Protein AF-A0A507D5L9-F1 (afdb_monomer)

Radius of gyration: 18.59 Å; Cα contacts (8 Å, |Δi|>4): 283; chains: 1; bounding box: 41×53×61 Å

InterPro domains:
  IPR028978 Chorismate pyruvate-lyase/UbiC transcription regulator-associated domain superfamily [G3DSA:3.40.1410.10] (32-172)
  IPR028978 Chorismate pyruvate-lyase/UbiC transcription regulator-associated domain superfamily [SSF64288] (33-169)

Foldseek 3Di:
DDDDDPPPDDDPDDPLQFAPDDDDDDDDPPPADPVRVCCQPPLDDPQVVLCVLVVFHKDKAWPDWAFPDDDQQKTKIWTWIFIDTPNDGFKIKIKIKIFRDPVLVCCVPPVVQDPVCSCVVVVWRWHKDWDDKDKADPPDPNWIKIKTWMWTDTVRMIMTMIMIGTPCSSPD

Secondary structure (DSSP, 8-state):
-----------------------------TTS-HHHHHHHH-SS-HHHHHHHHHTS-EEEEEEEEEEEEE-SS-EEEEEEEEEEETTEEEEEEEEEEEE--HHHHHHHHTS---GGGHHHHTT--PEEEEEEEEEE-S-SSS--EEEEEEEEEETTEEEEEEEEEETTTT--

Organism: NCBI:txid286115

Nearest PDB structures (foldseek):
  8th1-assembly1_A  TM=6.654E-01  e=5.475E+00  Homo sapiens
  8v1l-assembly2_D  TM=5.716E-01  e=3.919E+00  Homo sapiens
  8th1-assembly1_C  TM=5.782E-01  e=4.144E+00  Homo sapiens
  8th6-assembly1_D  TM=6.716E-01  e=6.471E+00  Homo sapiens
  8th6-assembly2_C  TM=5.905E-01  e=7.234E+00  Homo sapiens

Mean predicted aligned error: 8.23 Å

pLDDT: mean 82.91, std 15.92, range [37.03, 96.38]

Solvent-accessible surface area (backbone atoms only — not comparable to full-atom values): 10228 Å² total; per-residue (Å²): 133,88,78,80,80,79,76,75,76,82,78,88,79,79,81,86,76,61,59,70,71,88,75,93,77,77,93,71,71,90,88,53,53,74,70,52,47,51,65,64,69,47,78,58,64,63,61,57,55,54,18,61,74,68,73,42,76,60,48,76,50,76,76,43,80,44,80,75,47,77,51,101,71,40,34,33,33,39,36,28,34,36,35,29,42,92,92,39,78,42,32,44,38,40,34,43,37,40,33,59,30,71,68,64,44,41,36,44,73,72,68,64,45,52,79,94,41,46,49,68,75,69,70,45,62,37,42,64,44,84,74,49,73,52,72,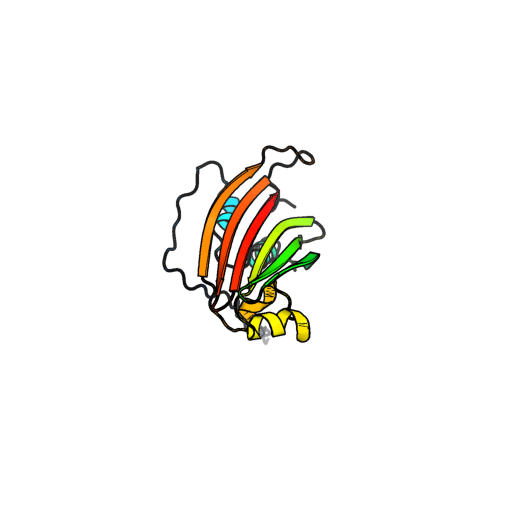40,78,51,82,68,86,79,51,31,32,37,35,32,32,32,37,44,34,46,94,47,35,41,31,45,36,41,39,38,29,47,70,52,57,90,69,120

Sequence (172 aa):
MASSTQKSATIPGHLGDLMSATETFLSLPDLFTPLQRVLLTANGNVQRIISSYYNAPVTVDILLNHKESSTPACTTFKRSVNIIVKNHVCCRAVSTVHIYNVEVLRLVEQDCVGIGQLFRYLNILPEFTLVDVGRDDGVAGDVGGFWRHYILSGNGFKCHIHERFPDNVFNL

Structure (mmCIF, N/CA/C/O backbone):
data_AF-A0A507D5L9-F1
#
_entry.id   AF-A0A507D5L9-F1
#
loop_
_atom_site.group_PDB
_atom_site.id
_atom_site.type_symbol
_atom_site.label_atom_id
_atom_site.label_alt_id
_atom_site.label_comp_id
_atom_site.label_asym_id
_atom_site.label_entity_id
_atom_site.label_seq_id
_atom_site.pdbx_PDB_ins_code
_atom_site.Cartn_x
_atom_site.Cartn_y
_atom_site.Cartn_z
_atom_site.occupancy
_atom_site.B_iso_or_equiv
_atom_site.auth_seq_id
_atom_site.auth_comp_id
_atom_site.auth_asym_id
_atom_site.auth_atom_id
_atom_site.pdbx_PDB_model_num
ATOM 1 N N . MET A 1 1 ? -5.505 -37.664 -38.229 1.00 42.94 1 MET A N 1
ATOM 2 C CA . MET A 1 1 ? -4.803 -37.694 -36.930 1.00 42.94 1 MET A CA 1
ATOM 3 C C . MET A 1 1 ? -5.331 -36.548 -36.091 1.00 42.94 1 MET A C 1
ATOM 5 O O . MET A 1 1 ? -5.292 -35.415 -36.553 1.00 42.94 1 MET A O 1
ATOM 9 N N . ALA A 1 2 ? -5.927 -36.854 -34.941 1.00 41.19 2 ALA A N 1
ATOM 10 C CA . ALA A 1 2 ? -6.527 -35.868 -34.053 1.00 41.19 2 ALA A CA 1
ATOM 11 C C . ALA A 1 2 ? -5.421 -35.043 -33.378 1.00 41.19 2 ALA A C 1
ATOM 13 O O . ALA A 1 2 ? -4.631 -35.585 -32.610 1.00 41.19 2 ALA A O 1
ATOM 14 N N . SER A 1 3 ? -5.351 -33.749 -33.696 1.00 45.72 3 SER A N 1
ATOM 15 C CA . SER A 1 3 ? -4.512 -32.804 -32.961 1.00 45.72 3 SER A CA 1
ATOM 16 C C . SER A 1 3 ? -5.227 -32.445 -31.664 1.00 45.72 3 SER A C 1
ATOM 18 O O . SER A 1 3 ? -6.355 -31.949 -31.670 1.00 45.72 3 SER A O 1
ATOM 20 N N . SER A 1 4 ? -4.580 -32.788 -30.558 1.00 47.06 4 SER A N 1
ATOM 21 C CA . SER A 1 4 ? -5.037 -32.621 -29.187 1.00 47.06 4 SER A CA 1
ATOM 22 C C . SER A 1 4 ? -5.431 -31.175 -28.894 1.00 47.06 4 SER A C 1
ATOM 24 O O . SER A 1 4 ? -4.588 -30.280 -28.839 1.00 47.06 4 SER A O 1
ATOM 26 N N . THR A 1 5 ? -6.715 -30.962 -28.636 1.00 47.41 5 THR A N 1
ATOM 27 C CA . THR A 1 5 ? -7.237 -29.742 -28.030 1.00 47.41 5 THR A CA 1
ATOM 28 C C . THR A 1 5 ? -6.667 -29.637 -26.612 1.00 47.41 5 THR A C 1
ATOM 30 O O . THR A 1 5 ? -7.145 -30.310 -25.699 1.00 47.41 5 THR A O 1
ATOM 33 N N . GLN A 1 6 ? -5.633 -28.817 -26.403 1.00 49.28 6 GLN A N 1
ATOM 34 C CA . GLN A 1 6 ? -5.276 -28.384 -25.052 1.00 49.28 6 GLN A CA 1
ATOM 35 C C . GLN A 1 6 ? -6.419 -27.503 -24.541 1.00 49.28 6 GLN A C 1
ATOM 37 O O . GLN A 1 6 ? -6.508 -26.318 -24.853 1.00 49.28 6 GLN A O 1
ATOM 42 N N . LYS A 1 7 ? -7.339 -28.099 -23.777 1.00 41.84 7 LYS A N 1
ATOM 43 C CA . LYS A 1 7 ? -8.289 -27.346 -22.960 1.00 41.84 7 LYS A CA 1
ATOM 44 C C . LYS A 1 7 ? -7.484 -26.606 -21.892 1.00 41.84 7 LYS A C 1
ATOM 46 O O . LYS A 1 7 ? -7.131 -27.190 -20.872 1.00 41.84 7 LYS A O 1
ATOM 51 N N . SER A 1 8 ? -7.174 -25.337 -22.152 1.00 46.44 8 SER A N 1
ATOM 52 C CA . SER A 1 8 ? -6.738 -24.397 -21.121 1.00 46.44 8 SER A CA 1
ATOM 53 C C . SER A 1 8 ? -7.804 -24.393 -20.024 1.00 46.44 8 SER A C 1
ATOM 55 O O . SER A 1 8 ? -8.965 -24.063 -20.281 1.00 46.44 8 SER A O 1
ATOM 57 N N . ALA A 1 9 ? -7.440 -24.866 -18.833 1.00 50.88 9 ALA A N 1
ATOM 58 C CA . ALA A 1 9 ? -8.306 -24.791 -17.669 1.00 50.88 9 ALA A CA 1
ATOM 59 C C . ALA A 1 9 ? -8.643 -23.313 -17.410 1.00 50.88 9 ALA A C 1
ATOM 61 O O . ALA A 1 9 ? -7.762 -22.457 -17.369 1.00 50.88 9 ALA A O 1
ATOM 62 N N . THR A 1 10 ? -9.936 -23.022 -17.317 1.00 54.22 10 THR A N 1
ATOM 63 C CA . THR A 1 10 ? -10.525 -21.681 -17.301 1.00 54.22 10 THR A CA 1
ATOM 64 C C . THR A 1 10 ? -10.012 -20.889 -16.100 1.00 54.22 10 THR A C 1
ATOM 66 O O . THR A 1 10 ? -10.352 -21.243 -14.981 1.00 54.22 10 THR A O 1
ATOM 69 N N . ILE A 1 11 ? -9.199 -19.848 -16.323 1.00 44.25 11 ILE A N 1
ATOM 70 C CA . ILE A 1 11 ? -8.635 -18.978 -15.276 1.00 44.25 11 ILE A CA 1
ATOM 71 C C . ILE A 1 11 ? -9.781 -18.216 -14.579 1.00 44.25 11 ILE A C 1
ATOM 73 O O . ILE A 1 11 ? -10.327 -17.292 -15.185 1.00 44.25 11 ILE A O 1
ATOM 77 N N . PRO A 1 12 ? -10.140 -18.488 -13.308 1.00 47.91 12 PRO A N 1
ATOM 78 C CA . PRO A 1 12 ? -10.937 -17.567 -12.513 1.00 47.91 12 PRO A CA 1
ATOM 79 C C . PRO A 1 12 ? -9.945 -16.558 -11.930 1.00 47.91 12 PRO A C 1
ATOM 81 O O . PRO A 1 12 ? -9.393 -16.718 -10.845 1.00 47.91 12 PRO A O 1
ATOM 84 N N . GLY A 1 13 ? -9.640 -15.564 -12.760 1.00 37.03 13 GLY A N 1
ATOM 85 C CA . GLY A 1 13 ? -8.580 -14.582 -12.565 1.00 37.03 13 GLY A CA 1
ATOM 86 C C . GLY A 1 13 ? -9.098 -13.289 -11.965 1.00 37.03 13 GLY A C 1
ATOM 87 O O . GLY A 1 13 ? -8.986 -12.240 -12.592 1.00 37.03 13 GLY A O 1
ATOM 88 N N . HIS A 1 14 ? -9.710 -13.334 -10.785 1.00 40.41 14 HIS A N 1
ATOM 89 C CA . HIS A 1 14 ? -10.158 -12.092 -10.163 1.00 40.41 14 HIS A CA 1
ATOM 90 C C . HIS A 1 14 ? -9.049 -11.490 -9.282 1.00 40.41 14 HIS A C 1
ATOM 92 O O . HIS A 1 14 ? -8.534 -12.126 -8.366 1.00 40.41 14 HIS A O 1
ATOM 98 N N . LEU A 1 15 ? -8.680 -10.236 -9.563 1.00 52.72 15 LEU A N 1
ATOM 99 C CA . LEU A 1 15 ? -7.608 -9.505 -8.869 1.00 52.72 15 LEU A CA 1
ATOM 100 C C . LEU A 1 15 ? -8.127 -8.605 -7.731 1.00 52.72 15 LEU A C 1
ATOM 102 O O . LEU A 1 15 ? -7.322 -8.117 -6.951 1.00 52.72 15 LEU A O 1
ATOM 106 N N . GLY A 1 16 ? -9.452 -8.414 -7.624 1.00 47.12 16 GLY A N 1
ATOM 107 C CA . GLY A 1 16 ? -10.166 -7.891 -6.444 1.00 47.12 16 GLY A CA 1
ATOM 108 C C . GLY A 1 16 ? -9.856 -6.463 -5.970 1.00 47.12 16 GLY A C 1
ATOM 109 O O . GLY A 1 16 ? -10.478 -6.020 -5.012 1.00 47.12 16 GLY A O 1
ATOM 110 N N . ASP A 1 17 ? -8.934 -5.742 -6.608 1.00 56.34 17 ASP A N 1
ATOM 111 C CA . ASP A 1 17 ? -8.537 -4.390 -6.204 1.00 56.34 17 ASP A CA 1
ATOM 112 C C . ASP A 1 17 ? -9.499 -3.342 -6.806 1.00 56.34 17 ASP A C 1
ATOM 114 O O . ASP A 1 17 ? -9.159 -2.670 -7.780 1.00 56.34 17 ASP A O 1
ATOM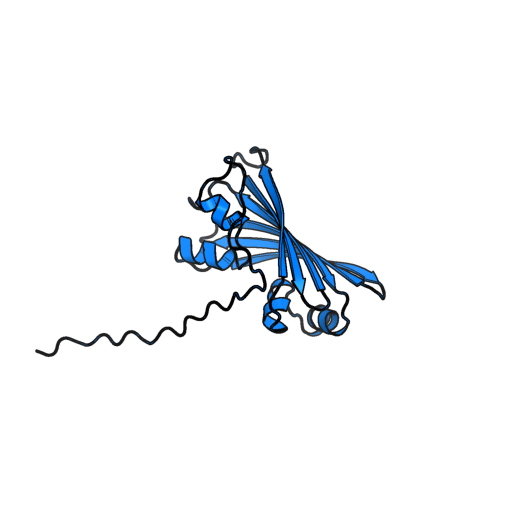 118 N N . LEU A 1 18 ? -10.720 -3.214 -6.276 1.00 55.59 18 LEU A N 1
ATOM 119 C CA . LEU A 1 18 ? -11.530 -2.018 -6.534 1.00 55.59 18 LEU A CA 1
ATOM 120 C C . LEU A 1 18 ? -11.203 -0.954 -5.479 1.00 55.59 18 LEU A C 1
ATOM 122 O O . LEU A 1 18 ? -11.264 -1.211 -4.278 1.00 55.59 18 LEU A O 1
ATOM 126 N N . MET A 1 19 ? -10.870 0.242 -5.955 1.00 64.50 19 MET A N 1
ATOM 127 C CA . MET A 1 19 ? -10.705 1.456 -5.155 1.00 64.50 19 MET A CA 1
ATOM 128 C C . MET A 1 19 ? -11.793 2.452 -5.561 1.00 64.50 19 MET A C 1
ATOM 130 O O . MET A 1 19 ? -12.296 2.390 -6.683 1.00 64.50 19 MET A O 1
ATOM 134 N N . SER A 1 20 ? -12.163 3.369 -4.669 1.00 62.38 20 SER A N 1
ATOM 135 C CA . SER A 1 20 ? -13.257 4.324 -4.917 1.00 62.38 20 SER A CA 1
ATOM 136 C C . SER A 1 20 ? -12.869 5.545 -5.770 1.00 62.38 20 SER A C 1
ATOM 138 O O . SER A 1 20 ? -13.749 6.301 -6.178 1.00 62.38 20 SER A O 1
ATOM 140 N N . ALA A 1 21 ? -11.575 5.764 -6.036 1.00 62.50 21 ALA A N 1
ATOM 141 C CA . ALA A 1 21 ? -11.078 7.003 -6.638 1.00 62.50 21 ALA A CA 1
ATOM 142 C C . ALA A 1 21 ? -11.402 7.142 -8.141 1.00 62.50 21 ALA A C 1
ATOM 144 O O . ALA A 1 21 ? -11.288 6.192 -8.913 1.00 62.50 21 ALA A O 1
ATOM 145 N N . THR A 1 22 ? -11.750 8.367 -8.550 1.00 58.56 22 THR A N 1
ATOM 146 C CA . THR A 1 22 ? -12.219 8.734 -9.900 1.00 58.56 22 THR A CA 1
ATOM 147 C C . THR A 1 22 ? -11.148 9.343 -10.810 1.00 58.56 22 THR A C 1
ATOM 149 O O . THR A 1 22 ? -11.407 9.545 -11.995 1.00 58.56 22 THR A O 1
ATOM 152 N N . GLU A 1 23 ? -9.957 9.650 -10.290 1.00 68.56 23 GLU A N 1
ATOM 153 C CA . GLU A 1 23 ? -8.871 10.265 -11.062 1.00 68.56 23 GLU A CA 1
ATOM 154 C C . GLU A 1 23 ? -7.831 9.228 -11.500 1.00 68.56 23 GLU A C 1
ATOM 156 O O . GLU A 1 23 ? -7.331 8.436 -10.702 1.00 68.56 23 GLU A O 1
ATOM 161 N N . THR A 1 24 ? -7.491 9.240 -12.790 1.00 72.94 24 THR A N 1
ATOM 162 C CA . THR A 1 24 ? -6.557 8.281 -13.404 1.00 72.94 24 THR A CA 1
ATOM 163 C C . THR A 1 24 ? -5.157 8.850 -13.620 1.00 72.94 24 THR A C 1
ATOM 165 O O . THR A 1 24 ? -4.273 8.131 -14.085 1.00 72.94 24 THR A O 1
ATOM 168 N N . PHE A 1 25 ? -4.950 10.140 -13.350 1.00 79.25 25 PHE A N 1
ATOM 169 C CA . PHE A 1 25 ? -3.708 10.842 -13.651 1.00 79.25 25 PHE A CA 1
ATOM 170 C C . PHE A 1 25 ? -3.275 11.734 -12.493 1.00 79.25 25 PHE A C 1
ATOM 172 O O . PHE A 1 25 ? -4.065 12.495 -11.949 1.00 79.25 25 PHE A O 1
ATOM 179 N N . LEU A 1 26 ? -1.982 11.673 -12.192 1.00 83.81 26 LEU A N 1
ATOM 180 C CA . LEU A 1 26 ? -1.282 12.581 -11.301 1.00 83.81 26 LEU A CA 1
ATOM 181 C C . LEU A 1 26 ? 0.068 12.901 -11.941 1.00 83.81 26 LEU A C 1
ATOM 183 O O . LEU A 1 26 ? 0.791 11.988 -12.349 1.00 83.81 26 LEU A O 1
ATOM 187 N N . SER A 1 27 ? 0.417 14.184 -12.008 1.00 87.75 27 SER A N 1
ATOM 188 C CA . SER A 1 27 ? 1.751 14.591 -12.444 1.00 87.75 27 SER A CA 1
ATOM 189 C C . SER A 1 27 ? 2.745 14.387 -11.303 1.00 87.75 27 SER A C 1
ATOM 191 O O . SER A 1 27 ? 2.561 14.931 -10.215 1.00 87.75 27 SER A O 1
ATOM 193 N N . LEU A 1 28 ? 3.790 13.601 -11.551 1.00 91.00 28 LEU A N 1
ATOM 194 C CA . LEU A 1 28 ? 4.918 13.444 -10.637 1.00 91.00 28 LEU A CA 1
ATOM 195 C C . LEU A 1 28 ? 6.135 14.190 -11.197 1.00 91.00 28 LEU A C 1
ATOM 197 O O . LEU A 1 28 ? 6.248 14.304 -12.418 1.00 91.00 28 LEU A O 1
ATOM 201 N N . PRO A 1 29 ? 7.067 14.651 -10.344 1.00 89.50 29 PRO A N 1
ATOM 202 C CA . PRO A 1 29 ? 8.328 15.229 -10.799 1.00 89.50 29 PRO A CA 1
ATOM 203 C C . PRO A 1 29 ? 9.080 14.314 -11.779 1.00 89.50 29 PRO A C 1
ATOM 205 O O . PRO A 1 29 ? 9.068 13.088 -11.628 1.00 89.50 29 PRO A O 1
ATOM 208 N N . ASP A 1 30 ? 9.836 14.902 -12.712 1.00 90.75 30 ASP A N 1
ATOM 209 C CA . ASP A 1 30 ? 10.631 14.180 -13.729 1.00 90.75 30 ASP A CA 1
ATOM 210 C C . ASP A 1 30 ? 11.811 13.364 -13.155 1.00 90.75 30 ASP A C 1
ATOM 212 O O . ASP A 1 30 ? 12.590 12.754 -13.883 1.00 90.75 30 ASP A O 1
ATOM 216 N N . LEU A 1 31 ? 11.918 13.303 -11.828 1.00 90.69 31 LEU A N 1
ATOM 217 C CA . LEU A 1 31 ? 12.930 12.580 -11.059 1.00 90.69 31 LEU A CA 1
ATOM 218 C C . LEU A 1 31 ? 12.684 11.062 -10.989 1.00 90.69 31 LEU A C 1
ATOM 220 O O . LEU A 1 31 ? 13.519 10.327 -10.459 1.00 90.69 31 LEU A O 1
ATOM 224 N N . PHE A 1 32 ? 11.530 10.579 -11.455 1.00 93.31 32 PHE A N 1
ATOM 225 C CA . PHE A 1 32 ? 11.132 9.173 -11.347 1.00 93.31 32 PHE A CA 1
ATOM 226 C C . PHE A 1 32 ? 11.075 8.500 -12.713 1.00 93.31 32 PHE A C 1
ATOM 228 O O . PHE A 1 32 ? 10.509 9.047 -13.658 1.00 93.31 32 PHE A O 1
ATOM 235 N N . THR A 1 33 ? 11.588 7.273 -12.820 1.00 94.38 33 THR A N 1
ATOM 236 C CA . THR A 1 33 ? 11.442 6.474 -14.047 1.00 94.38 33 THR A CA 1
ATOM 237 C C . THR A 1 33 ? 9.982 6.042 -14.257 1.00 94.38 33 THR A C 1
ATOM 239 O O . THR A 1 33 ? 9.194 6.038 -13.308 1.00 94.38 33 THR A O 1
ATOM 242 N N . PRO A 1 34 ? 9.580 5.623 -15.472 1.00 95.38 34 PRO A N 1
ATOM 243 C CA . PRO A 1 34 ? 8.213 5.162 -15.719 1.00 95.38 34 PRO A CA 1
ATOM 244 C C . PRO A 1 34 ? 7.744 4.052 -14.766 1.00 95.38 34 PRO A C 1
ATOM 246 O O . PRO A 1 34 ? 6.635 4.128 -14.246 1.00 95.38 34 PRO A O 1
ATOM 249 N N . LEU A 1 35 ? 8.590 3.056 -14.479 1.00 94.62 35 LEU A N 1
ATOM 250 C CA . LEU A 1 35 ? 8.240 1.969 -13.557 1.00 94.62 35 LEU A CA 1
ATOM 251 C C . LEU A 1 35 ? 8.191 2.431 -12.093 1.00 94.62 35 LEU A C 1
ATOM 253 O O . LEU A 1 35 ? 7.347 1.963 -11.331 1.00 94.62 35 LEU A O 1
ATOM 257 N N . GLN A 1 36 ? 9.038 3.389 -11.701 1.00 95.06 36 GLN A N 1
ATOM 258 C CA . GLN A 1 36 ? 8.947 4.016 -10.379 1.00 95.06 36 GLN A CA 1
ATOM 259 C C . GLN A 1 36 ? 7.619 4.760 -10.223 1.00 95.06 36 GLN A C 1
ATOM 261 O O . GLN A 1 36 ? 6.944 4.586 -9.213 1.00 95.06 36 GLN A O 1
ATOM 266 N N . ARG A 1 37 ? 7.186 5.507 -11.250 1.00 95.00 37 ARG A N 1
ATOM 267 C CA . ARG A 1 37 ? 5.875 6.174 -11.250 1.00 95.00 37 ARG A CA 1
ATOM 268 C C . ARG A 1 37 ? 4.727 5.184 -11.078 1.00 95.00 37 ARG A C 1
ATOM 270 O O . ARG A 1 37 ? 3.825 5.477 -10.307 1.00 95.00 37 ARG A O 1
ATOM 277 N N . VAL A 1 38 ? 4.794 4.006 -11.709 1.00 93.75 38 VAL A N 1
ATOM 278 C CA . VAL A 1 38 ? 3.791 2.939 -11.524 1.00 93.75 38 VAL A CA 1
ATOM 279 C C . VAL A 1 38 ? 3.687 2.510 -10.058 1.00 93.75 38 VAL A C 1
ATOM 281 O O . VAL A 1 38 ? 2.577 2.391 -9.551 1.00 93.75 38 VAL A O 1
ATOM 284 N N . LEU A 1 39 ? 4.808 2.304 -9.356 1.00 94.88 39 LEU A N 1
ATOM 285 C CA . LEU A 1 39 ? 4.771 1.962 -7.926 1.00 94.88 39 LEU A CA 1
ATOM 286 C C . LEU A 1 39 ? 4.319 3.134 -7.053 1.00 94.88 39 LEU A C 1
ATOM 288 O O . LEU A 1 39 ? 3.565 2.924 -6.109 1.00 94.88 39 LEU A O 1
ATOM 292 N N . LEU A 1 40 ? 4.737 4.361 -7.367 1.00 94.25 40 LEU A N 1
ATOM 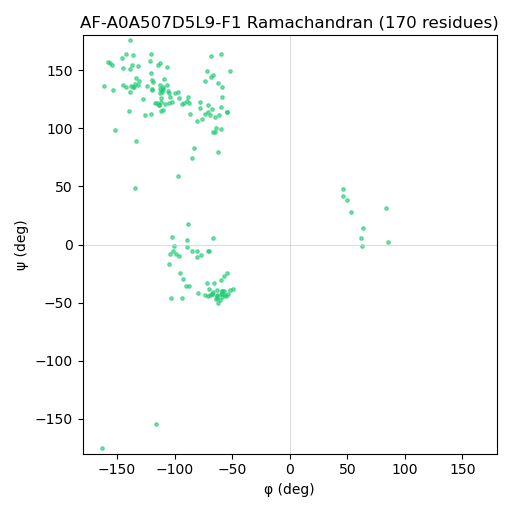293 C CA . LEU A 1 40 ? 4.361 5.552 -6.605 1.00 94.25 40 LEU A CA 1
ATOM 294 C C . LEU A 1 40 ? 2.851 5.813 -6.667 1.00 94.25 40 LEU A C 1
ATOM 296 O O . LEU A 1 40 ? 2.222 6.001 -5.626 1.00 94.25 40 LEU A O 1
ATOM 300 N N . THR A 1 41 ? 2.255 5.749 -7.859 1.00 91.88 41 THR A N 1
ATOM 301 C CA . THR A 1 41 ? 0.833 6.061 -8.078 1.00 91.88 41 THR A CA 1
ATOM 302 C C . THR A 1 41 ? -0.102 4.866 -7.924 1.00 91.88 41 THR A C 1
ATOM 304 O O . THR A 1 41 ? -1.315 5.034 -8.039 1.00 91.88 41 THR A O 1
ATOM 307 N N . ALA A 1 42 ? 0.419 3.665 -7.649 1.00 89.31 42 ALA A N 1
ATOM 308 C CA . ALA A 1 42 ? -0.399 2.473 -7.463 1.00 89.31 42 ALA A CA 1
ATOM 309 C C . ALA A 1 42 ? -1.383 2.646 -6.295 1.00 89.31 42 ALA A C 1
ATOM 311 O O . ALA A 1 42 ? -1.039 2.424 -5.138 1.00 89.31 42 ALA A O 1
ATOM 312 N N . ASN A 1 43 ? -2.635 2.967 -6.594 1.00 80.12 43 ASN A N 1
ATOM 313 C CA . ASN A 1 43 ? -3.711 3.003 -5.606 1.00 80.12 43 ASN A CA 1
ATOM 314 C C . ASN A 1 43 ? -4.115 1.600 -5.107 1.00 80.12 43 ASN A C 1
ATOM 316 O O . ASN A 1 43 ? -4.931 1.495 -4.201 1.00 80.12 43 ASN A O 1
ATOM 320 N N . GLY A 1 44 ? -3.544 0.536 -5.684 1.00 73.06 44 GLY A N 1
ATOM 321 C CA . GLY A 1 44 ? -3.772 -0.863 -5.330 1.00 73.06 44 GLY A CA 1
ATOM 322 C C . GLY A 1 44 ? -2.533 -1.586 -4.791 1.00 73.06 44 GLY A C 1
ATOM 323 O O . GLY A 1 44 ? -1.606 -0.995 -4.236 1.00 73.06 44 GLY A O 1
ATOM 324 N N . ASN A 1 45 ? -2.525 -2.910 -4.947 1.00 77.88 45 ASN A N 1
ATOM 325 C CA . ASN A 1 45 ? -1.577 -3.779 -4.267 1.00 77.88 45 ASN A CA 1
ATOM 326 C C . ASN A 1 45 ? -0.192 -3.838 -4.950 1.00 77.88 45 ASN A C 1
ATOM 328 O O . ASN A 1 45 ? -0.010 -4.531 -5.953 1.00 77.88 45 ASN A O 1
ATOM 332 N N . VAL A 1 46 ? 0.815 -3.195 -4.351 1.00 89.25 46 VAL A N 1
ATOM 333 C CA . VAL A 1 46 ? 2.241 -3.295 -4.740 1.00 89.25 46 VAL A CA 1
ATOM 334 C C . VAL A 1 46 ? 2.707 -4.744 -4.892 1.00 89.25 46 VAL A C 1
ATOM 336 O O . VAL A 1 46 ? 3.435 -5.057 -5.832 1.00 89.25 46 VAL A O 1
ATOM 339 N N . GLN A 1 47 ? 2.249 -5.653 -4.024 1.00 89.75 47 GLN A N 1
ATOM 340 C CA . GLN A 1 47 ? 2.586 -7.078 -4.092 1.00 89.75 47 GLN A CA 1
ATOM 341 C C . GLN A 1 47 ? 2.201 -7.668 -5.455 1.00 89.75 47 GLN A C 1
ATOM 343 O O . GLN A 1 47 ? 2.973 -8.421 -6.043 1.00 89.75 47 GLN A O 1
ATOM 348 N N . ARG A 1 48 ? 1.045 -7.271 -6.005 1.00 88.12 48 ARG A N 1
ATOM 349 C CA . ARG A 1 48 ? 0.576 -7.722 -7.321 1.00 88.12 48 ARG A CA 1
ATOM 350 C C . ARG A 1 48 ? 1.460 -7.199 -8.446 1.00 88.12 48 ARG A C 1
ATOM 352 O O . ARG A 1 48 ? 1.777 -7.965 -9.352 1.00 88.12 48 ARG A O 1
ATOM 359 N N . ILE A 1 49 ? 1.863 -5.930 -8.392 1.00 93.19 49 ILE A N 1
ATOM 360 C CA . ILE A 1 49 ? 2.736 -5.321 -9.408 1.00 93.19 49 ILE A CA 1
ATOM 361 C C . ILE A 1 49 ? 4.085 -6.045 -9.434 1.00 93.19 49 ILE A C 1
ATOM 363 O O . ILE A 1 49 ? 4.507 -6.509 -10.491 1.00 93.19 49 ILE A O 1
ATOM 367 N N . ILE A 1 50 ? 4.715 -6.215 -8.269 1.00 94.75 50 ILE A N 1
ATOM 368 C CA . ILE A 1 50 ? 6.006 -6.904 -8.140 1.00 94.75 50 ILE A CA 1
ATOM 369 C C . ILE A 1 50 ? 5.897 -8.374 -8.560 1.00 94.75 50 ILE A C 1
ATOM 371 O O . ILE A 1 50 ? 6.715 -8.852 -9.345 1.00 94.75 50 ILE A O 1
ATOM 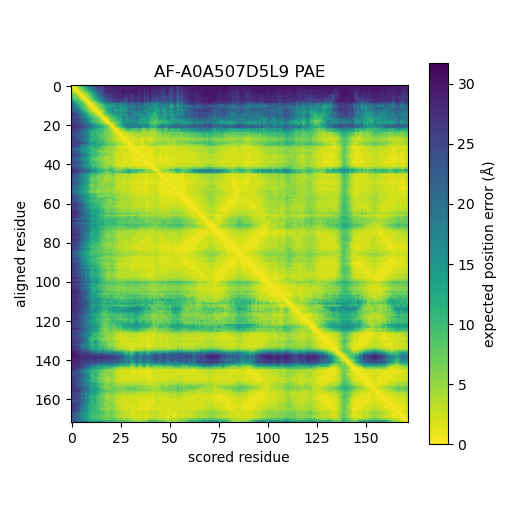375 N N . SER A 1 51 ? 4.865 -9.081 -8.094 1.00 93.62 51 SER A N 1
ATOM 376 C CA . SER A 1 51 ? 4.638 -10.483 -8.453 1.00 93.62 51 SER A CA 1
ATOM 377 C C . SER A 1 51 ? 4.451 -10.667 -9.960 1.00 93.62 51 SER A C 1
ATOM 379 O O . SER A 1 51 ? 5.044 -11.572 -10.546 1.00 93.62 51 SER A O 1
ATOM 381 N N . SER A 1 52 ? 3.687 -9.771 -10.597 1.00 93.50 52 SER A N 1
ATOM 382 C CA . SER A 1 52 ? 3.444 -9.799 -12.043 1.00 93.50 52 SER A CA 1
ATOM 383 C C . SER A 1 52 ? 4.710 -9.488 -12.836 1.00 93.50 52 SER A C 1
ATOM 385 O O . SER A 1 52 ? 4.992 -10.172 -13.813 1.00 93.50 52 SER A O 1
ATOM 387 N N . TYR A 1 53 ? 5.490 -8.492 -12.406 1.00 96.25 53 TYR A N 1
ATOM 388 C CA . TYR A 1 53 ? 6.733 -8.111 -13.075 1.00 96.25 53 TYR A CA 1
ATOM 389 C C . TYR A 1 53 ? 7.751 -9.258 -13.094 1.00 96.25 53 TYR A C 1
ATOM 391 O O . TYR A 1 53 ? 8.301 -9.591 -14.140 1.00 96.25 53 TYR A O 1
ATOM 399 N N . TYR A 1 54 ? 7.970 -9.905 -11.946 1.00 96.38 54 TYR A N 1
ATOM 400 C CA . TYR A 1 54 ? 8.932 -11.004 -11.830 1.00 96.38 54 TYR A CA 1
ATOM 401 C C . TYR A 1 54 ? 8.379 -12.371 -12.225 1.00 96.38 54 TYR A C 1
ATOM 403 O O . TYR A 1 54 ? 9.144 -13.343 -12.221 1.00 96.38 54 TYR A O 1
ATOM 411 N N . ASN A 1 55 ? 7.077 -12.444 -12.521 1.00 95.81 55 ASN A N 1
ATOM 412 C CA . ASN A 1 55 ? 6.325 -13.681 -12.701 1.00 95.81 55 ASN A CA 1
ATOM 413 C C . ASN A 1 55 ? 6.624 -14.691 -11.574 1.00 95.81 55 ASN A C 1
ATOM 415 O O . ASN A 1 55 ? 6.974 -15.847 -11.815 1.00 95.81 55 ASN A O 1
ATOM 419 N N . ALA A 1 56 ? 6.581 -14.210 -10.330 1.00 94.81 56 ALA A N 1
ATOM 420 C CA . ALA A 1 56 ? 6.983 -14.958 -9.143 1.00 94.81 56 ALA A CA 1
ATOM 421 C C . ALA A 1 56 ? 6.102 -14.595 -7.939 1.00 94.81 56 ALA A C 1
ATOM 423 O O . ALA A 1 56 ? 5.598 -13.472 -7.867 1.00 94.81 56 ALA A O 1
ATOM 424 N N . PRO A 1 57 ? 5.906 -15.510 -6.974 1.00 93.62 57 PRO A N 1
ATOM 425 C CA . PRO A 1 57 ? 5.185 -15.195 -5.751 1.00 93.62 57 PRO A CA 1
ATOM 426 C C . PRO A 1 57 ? 5.967 -14.185 -4.911 1.00 93.62 57 PRO A C 1
ATOM 428 O O . PRO A 1 57 ? 7.198 -14.204 -4.863 1.00 93.62 57 PRO A O 1
ATOM 431 N N . VAL A 1 58 ? 5.225 -13.328 -4.221 1.00 92.31 58 VAL A N 1
ATOM 432 C CA . VAL A 1 58 ? 5.753 -12.385 -3.236 1.00 92.31 58 VAL A CA 1
ATOM 433 C C . VAL A 1 58 ? 5.342 -12.825 -1.840 1.00 92.31 58 VAL A C 1
ATOM 435 O O . VAL A 1 58 ? 4.224 -13.301 -1.637 1.00 92.31 58 VAL A O 1
ATOM 438 N N . THR A 1 59 ? 6.238 -12.658 -0.877 1.00 92.44 59 THR A N 1
ATOM 439 C CA . THR A 1 59 ? 5.977 -12.918 0.541 1.00 92.44 59 THR A CA 1
ATOM 440 C C . THR A 1 59 ? 5.999 -11.616 1.330 1.00 92.44 59 THR A C 1
ATOM 442 O O . THR A 1 59 ? 6.585 -10.617 0.904 1.00 92.44 59 THR A O 1
ATOM 445 N N . VAL A 1 60 ? 5.315 -11.615 2.474 1.00 90.31 60 VAL A N 1
ATOM 446 C CA . VAL A 1 60 ? 5.274 -10.473 3.389 1.00 90.31 60 VAL A CA 1
ATOM 447 C C . VAL A 1 60 ? 5.827 -10.907 4.735 1.00 90.31 60 VAL A C 1
ATOM 449 O O . VAL A 1 60 ? 5.180 -11.669 5.451 1.00 90.31 60 VAL A O 1
ATOM 452 N N . ASP A 1 61 ? 6.979 -10.357 5.095 1.00 92.44 61 ASP A N 1
ATOM 453 C CA . ASP A 1 61 ? 7.601 -10.582 6.395 1.00 92.44 61 ASP A CA 1
ATOM 454 C C . ASP A 1 61 ? 7.178 -9.474 7.353 1.00 92.44 61 ASP A C 1
ATOM 456 O O . ASP A 1 61 ? 7.405 -8.288 7.099 1.00 92.44 61 ASP A O 1
ATOM 460 N N . ILE A 1 62 ? 6.545 -9.848 8.464 1.00 91.19 62 ILE A N 1
ATOM 461 C CA . ILE A 1 62 ? 6.108 -8.901 9.492 1.00 91.19 62 ILE A CA 1
ATOM 462 C C . ILE A 1 62 ? 7.261 -8.665 10.463 1.00 91.19 62 ILE A C 1
ATOM 464 O O . ILE A 1 62 ? 7.624 -9.555 11.222 1.00 91.19 62 ILE A O 1
ATOM 468 N N . LEU A 1 63 ? 7.811 -7.452 10.453 1.00 92.12 63 LEU A N 1
ATOM 469 C CA . LEU A 1 63 ? 8.922 -7.055 11.321 1.00 92.12 63 LEU A CA 1
ATOM 470 C C . LEU A 1 63 ? 8.437 -6.473 12.651 1.00 92.12 63 LEU A C 1
ATOM 472 O O . LEU A 1 63 ? 9.069 -6.650 13.686 1.00 92.12 63 LEU A O 1
ATOM 476 N N . LEU A 1 64 ? 7.322 -5.743 12.614 1.00 91.44 64 LEU A N 1
ATOM 477 C CA . LEU A 1 64 ? 6.711 -5.118 13.781 1.00 91.44 64 LEU A CA 1
ATOM 478 C C . LEU A 1 64 ? 5.195 -5.160 13.630 1.00 91.44 64 LEU A C 1
ATOM 480 O O . LEU A 1 64 ? 4.670 -4.867 12.555 1.00 91.44 64 LEU A O 1
ATOM 484 N N . ASN A 1 65 ? 4.498 -5.479 14.715 1.00 89.25 65 ASN A N 1
ATOM 485 C CA . ASN A 1 65 ? 3.054 -5.329 14.830 1.00 89.25 65 ASN A CA 1
ATOM 486 C C . ASN A 1 65 ? 2.708 -5.106 16.305 1.00 89.25 65 ASN A C 1
ATOM 488 O O . ASN A 1 65 ? 2.688 -6.053 17.086 1.00 89.25 65 ASN A O 1
ATOM 492 N N . HIS A 1 66 ? 2.507 -3.851 16.695 1.00 90.81 66 HIS A N 1
ATOM 493 C CA . HIS A 1 66 ? 2.415 -3.453 18.096 1.00 90.81 66 HIS A CA 1
ATOM 494 C C . HIS A 1 66 ? 1.292 -2.438 18.314 1.00 90.81 66 HIS A C 1
ATOM 496 O O . HIS A 1 66 ? 1.157 -1.484 17.548 1.00 90.81 66 HIS A O 1
ATOM 502 N N . LYS A 1 67 ? 0.512 -2.622 19.382 1.00 93.56 67 LYS A N 1
ATOM 503 C CA . LYS A 1 67 ? -0.502 -1.665 19.837 1.00 93.56 67 LYS A CA 1
ATOM 504 C C . LYS A 1 67 ? 0.190 -0.504 20.549 1.00 93.56 67 LYS A C 1
ATOM 506 O O . LYS A 1 67 ? 0.714 -0.678 21.638 1.00 93.56 67 LYS A O 1
ATOM 511 N N . GLU A 1 68 ? 0.224 0.669 19.929 1.00 93.25 68 GLU A N 1
ATOM 512 C CA . GLU A 1 68 ? 0.920 1.838 20.478 1.00 93.25 68 GLU A CA 1
ATOM 513 C C . GLU A 1 68 ? 0.097 2.551 21.555 1.00 93.25 68 GLU A C 1
ATOM 515 O O . GLU A 1 68 ? 0.634 2.948 22.585 1.00 93.25 68 GLU A O 1
ATOM 520 N N . SER A 1 69 ? -1.208 2.709 21.333 1.00 93.88 69 SER A N 1
ATOM 521 C CA . SER A 1 69 ? -2.099 3.371 22.285 1.00 93.88 69 SER A CA 1
ATOM 522 C C . SER A 1 69 ? -3.537 2.887 22.135 1.00 93.88 69 SER A C 1
ATOM 524 O O . SER A 1 69 ? -3.950 2.425 21.071 1.00 93.88 69 SER A O 1
ATOM 526 N N . SER A 1 70 ? -4.309 2.988 23.214 1.00 93.94 70 SER A N 1
ATOM 527 C CA . SER A 1 70 ? -5.726 2.631 23.241 1.00 93.94 70 SER A CA 1
ATOM 528 C C . SER A 1 70 ? -6.468 3.674 24.065 1.00 93.94 70 SER A C 1
ATOM 530 O O . SER A 1 70 ? -6.238 3.803 25.264 1.00 93.94 70 SER A O 1
ATOM 532 N N . THR A 1 71 ? -7.346 4.431 23.417 1.00 92.38 71 THR A N 1
ATOM 533 C CA . THR A 1 71 ? -8.260 5.383 24.060 1.00 92.38 71 THR A CA 1
ATOM 534 C C . THR A 1 71 ? -9.702 4.993 23.732 1.00 92.38 71 THR A C 1
ATOM 536 O O . THR A 1 71 ? -9.913 4.253 22.768 1.00 92.38 71 THR A O 1
ATOM 539 N N . PRO A 1 72 ? -10.711 5.507 24.461 1.00 88.31 72 PRO A N 1
ATOM 540 C CA . PRO A 1 72 ? -12.113 5.250 24.128 1.00 88.31 72 PRO A CA 1
ATOM 541 C C . PRO A 1 72 ? -12.507 5.671 22.703 1.00 88.31 72 PRO A C 1
ATOM 543 O O . PRO A 1 72 ? -13.432 5.101 22.138 1.00 88.31 72 PRO A O 1
ATOM 546 N N . ALA A 1 73 ? -11.816 6.658 22.121 1.00 91.31 73 ALA A N 1
ATOM 547 C CA . ALA A 1 73 ? -12.124 7.190 20.794 1.00 91.31 73 ALA A CA 1
ATOM 548 C C . ALA A 1 73 ? -11.296 6.557 19.663 1.00 91.31 73 ALA A C 1
ATOM 550 O O . ALA A 1 73 ? -11.695 6.612 18.502 1.00 91.31 73 ALA A O 1
ATOM 551 N N . CYS A 1 74 ? -10.114 6.020 19.969 1.00 94.69 74 CYS A N 1
ATOM 552 C CA . CYS A 1 74 ? -9.183 5.528 18.960 1.00 94.69 74 CYS A CA 1
ATOM 553 C C . CYS A 1 74 ? -8.159 4.571 19.567 1.00 94.69 74 CYS A C 1
ATOM 555 O O . CYS A 1 74 ? -7.551 4.862 20.603 1.00 94.69 74 CYS A O 1
ATOM 557 N N . THR A 1 75 ? -7.914 3.470 18.866 1.00 96.06 75 THR A N 1
ATOM 558 C CA . THR A 1 75 ? -6.788 2.575 19.116 1.00 96.06 75 THR A CA 1
ATOM 559 C C . THR A 1 75 ? -5.788 2.672 17.975 1.00 96.06 75 THR A C 1
ATOM 561 O O . THR A 1 75 ? -6.169 2.588 16.810 1.00 96.06 75 THR A O 1
ATOM 564 N N . THR A 1 76 ? -4.507 2.831 18.307 1.00 95.44 76 THR A N 1
ATOM 565 C CA . THR A 1 76 ? -3.430 2.990 17.327 1.00 95.44 76 THR A CA 1
ATOM 566 C C . THR A 1 76 ? -2.489 1.795 17.343 1.00 95.44 76 THR A C 1
ATOM 568 O O . THR A 1 76 ? -2.023 1.368 18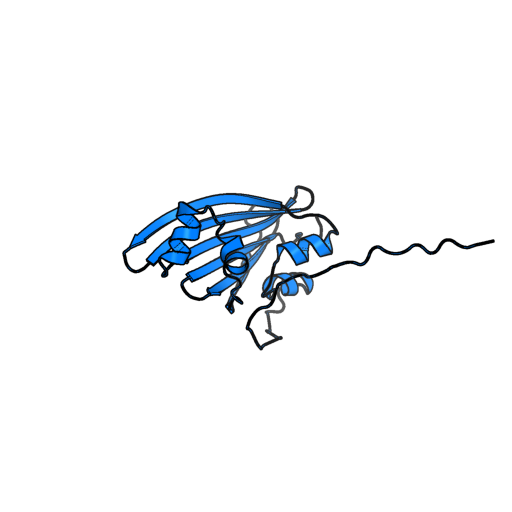.400 1.00 95.44 76 THR A O 1
ATOM 571 N N . PHE A 1 77 ? -2.161 1.290 16.158 1.00 94.00 77 PHE A N 1
ATOM 572 C CA . PHE A 1 77 ? -1.188 0.227 15.943 1.00 94.00 77 PHE A CA 1
ATOM 573 C C . PHE A 1 77 ? -0.050 0.720 15.058 1.00 94.00 77 PHE A C 1
ATOM 575 O O . PHE A 1 77 ? -0.278 1.421 14.074 1.00 94.00 77 PHE A O 1
ATOM 582 N N . LYS A 1 78 ? 1.171 0.289 15.367 1.00 93.69 78 LYS A N 1
ATOM 583 C CA . LYS A 1 78 ? 2.334 0.430 14.495 1.00 93.69 78 LYS A CA 1
ATOM 584 C C . LYS A 1 78 ? 2.687 -0.910 13.882 1.00 93.69 78 LYS A C 1
ATOM 586 O O . LYS A 1 78 ? 2.800 -1.921 14.577 1.00 93.69 78 LYS A O 1
ATOM 591 N N . ARG A 1 79 ? 2.895 -0.903 12.570 1.00 91.19 79 ARG A N 1
ATOM 592 C CA . ARG A 1 79 ? 3.252 -2.079 11.787 1.00 91.19 79 ARG A CA 1
ATOM 593 C C . ARG A 1 79 ? 4.439 -1.769 10.890 1.00 91.19 79 ARG A C 1
ATOM 595 O O . ARG A 1 79 ? 4.507 -0.694 10.307 1.00 91.19 79 ARG A O 1
ATOM 602 N N . SER A 1 80 ? 5.356 -2.715 10.746 1.00 93.31 80 SER A N 1
ATOM 603 C CA . SER A 1 80 ? 6.387 -2.661 9.712 1.00 93.31 80 SER A CA 1
ATOM 604 C C . SER A 1 80 ? 6.511 -4.017 9.041 1.00 93.31 80 SER A C 1
ATOM 606 O O . SER A 1 80 ? 6.496 -5.045 9.720 1.00 93.31 80 SER A O 1
ATOM 608 N N . VAL A 1 81 ? 6.595 -4.019 7.714 1.00 92.75 81 VAL A N 1
ATOM 609 C CA . VAL A 1 81 ? 6.709 -5.235 6.909 1.00 92.75 81 VAL A CA 1
ATOM 610 C C . VAL A 1 81 ? 7.734 -5.064 5.796 1.00 92.75 81 VAL A C 1
ATOM 612 O O . VAL A 1 81 ? 7.946 -3.952 5.309 1.00 92.75 81 VAL A O 1
ATOM 615 N N . ASN A 1 82 ? 8.302 -6.181 5.355 1.00 94.56 82 ASN A N 1
ATOM 616 C CA . ASN A 1 82 ? 9.017 -6.277 4.091 1.00 94.56 82 ASN A CA 1
ATOM 617 C C . ASN A 1 82 ? 8.166 -7.049 3.081 1.00 94.56 82 ASN A C 1
ATOM 619 O O . ASN A 1 82 ? 7.595 -8.083 3.417 1.00 94.56 82 ASN A O 1
ATOM 623 N N . ILE A 1 83 ? 8.114 -6.568 1.842 1.00 93.19 83 ILE A N 1
ATOM 624 C CA . ILE A 1 83 ? 7.634 -7.332 0.688 1.00 93.19 83 ILE A CA 1
ATOM 625 C C . ILE A 1 83 ? 8.861 -7.913 -0.003 1.00 93.19 83 ILE A C 1
ATOM 627 O O . ILE A 1 83 ? 9.786 -7.171 -0.343 1.00 93.19 83 ILE A O 1
ATOM 631 N N . ILE A 1 84 ? 8.866 -9.226 -0.203 1.00 95.25 84 ILE A N 1
ATOM 632 C CA . ILE A 1 84 ? 10.020 -9.972 -0.699 1.00 95.25 84 ILE A CA 1
ATOM 633 C C . ILE A 1 84 ? 9.625 -10.741 -1.957 1.00 95.25 84 ILE A C 1
ATOM 635 O O . ILE A 1 84 ? 8.569 -11.368 -2.003 1.00 95.25 84 ILE A O 1
ATOM 639 N N . VAL A 1 85 ? 10.484 -10.713 -2.975 1.00 95.81 85 VAL A N 1
ATOM 640 C CA . VAL A 1 85 ? 10.379 -11.558 -4.173 1.00 95.81 85 VAL A CA 1
ATOM 641 C C . VAL A 1 85 ? 11.738 -12.188 -4.431 1.00 95.81 85 VAL A C 1
ATOM 643 O O . VAL A 1 85 ? 12.753 -11.512 -4.296 1.00 95.81 85 VAL A O 1
ATOM 646 N N . LYS A 1 86 ? 11.792 -13.483 -4.768 1.00 94.38 86 LYS A N 1
ATOM 647 C CA . LYS A 1 86 ? 13.063 -14.186 -5.053 1.00 94.38 86 LYS A CA 1
ATOM 648 C C . LYS A 1 86 ? 14.161 -13.906 -4.000 1.00 94.38 86 LYS A C 1
ATOM 650 O O . LYS A 1 86 ? 15.306 -13.652 -4.355 1.00 94.38 86 LYS A O 1
ATOM 655 N N . ASN A 1 87 ? 13.794 -13.896 -2.716 1.00 92.94 87 ASN A N 1
ATOM 656 C CA . ASN A 1 87 ? 14.660 -13.593 -1.562 1.00 92.94 87 ASN A CA 1
ATOM 657 C C . ASN A 1 87 ? 15.241 -12.162 -1.495 1.00 92.94 87 ASN A C 1
ATOM 659 O O . ASN A 1 87 ? 16.120 -11.902 -0.677 1.00 92.94 87 ASN A O 1
ATOM 663 N N . HIS A 1 88 ? 14.727 -11.222 -2.287 1.00 93.81 88 HIS A N 1
ATOM 664 C CA . HIS A 1 88 ? 15.124 -9.815 -2.275 1.00 93.81 88 HIS A CA 1
ATOM 665 C C . HIS A 1 88 ? 14.009 -8.930 -1.712 1.00 93.81 88 HIS A C 1
ATOM 667 O O . HIS A 1 88 ? 12.843 -9.049 -2.102 1.00 93.81 88 HIS A O 1
ATOM 673 N N . VAL A 1 89 ? 14.363 -8.012 -0.810 1.00 94.06 89 VAL A N 1
ATOM 674 C CA . VAL A 1 89 ? 13.420 -7.029 -0.256 1.00 94.06 89 VAL A CA 1
ATOM 675 C C . VAL A 1 89 ? 13.113 -5.975 -1.319 1.00 94.06 89 VAL A C 1
ATOM 677 O O . VAL A 1 89 ? 13.970 -5.180 -1.688 1.00 94.06 89 VAL A O 1
ATOM 680 N N . CYS A 1 90 ? 11.871 -5.961 -1.796 1.00 94.94 90 CYS A N 1
ATOM 681 C CA . CYS A 1 90 ? 11.390 -5.047 -2.836 1.00 94.94 90 CYS A CA 1
ATOM 682 C C . CYS A 1 90 ? 10.775 -3.774 -2.265 1.00 94.94 90 CYS A C 1
ATOM 684 O O . CYS A 1 90 ? 10.738 -2.741 -2.922 1.00 94.94 90 CYS A O 1
ATOM 686 N N . CYS A 1 91 ? 10.205 -3.869 -1.069 1.00 94.62 91 CYS A N 1
ATOM 687 C CA . CYS A 1 91 ? 9.538 -2.752 -0.428 1.00 94.62 91 CYS A CA 1
ATOM 688 C C . CYS A 1 91 ? 9.589 -2.938 1.077 1.00 94.62 91 CYS A C 1
ATOM 690 O O . CYS A 1 91 ? 9.245 -4.007 1.585 1.00 94.62 91 CYS A O 1
ATOM 692 N N . ARG A 1 92 ? 9.951 -1.877 1.790 1.00 94.94 92 ARG A N 1
ATOM 693 C CA . ARG A 1 92 ? 9.737 -1.775 3.228 1.00 94.94 92 ARG A CA 1
ATOM 694 C C . ARG A 1 92 ? 8.576 -0.830 3.471 1.00 94.94 92 ARG A C 1
ATOM 696 O O . ARG A 1 92 ? 8.636 0.329 3.071 1.00 94.94 92 ARG A O 1
ATOM 703 N N . ALA A 1 93 ? 7.542 -1.320 4.141 1.00 93.38 93 ALA A N 1
ATOM 704 C CA . ALA A 1 93 ? 6.396 -0.512 4.524 1.00 93.38 93 ALA A CA 1
ATOM 705 C C . ALA A 1 93 ? 6.385 -0.308 6.039 1.00 93.38 93 ALA A C 1
ATOM 707 O O . ALA A 1 93 ? 6.600 -1.247 6.814 1.00 93.38 93 ALA A O 1
ATOM 708 N N . VAL A 1 94 ? 6.124 0.922 6.462 1.00 94.38 94 VAL A N 1
ATOM 709 C CA . VAL A 1 94 ? 5.817 1.279 7.846 1.00 94.38 94 VAL A CA 1
ATOM 710 C C . VAL A 1 94 ? 4.432 1.898 7.858 1.00 94.38 94 VAL A C 1
ATOM 712 O O . VAL A 1 94 ? 4.112 2.739 7.022 1.00 94.38 94 VAL A O 1
ATOM 715 N N . SER A 1 95 ? 3.594 1.461 8.788 1.00 92.88 95 SER A N 1
ATOM 716 C CA . SER A 1 95 ? 2.208 1.894 8.866 1.00 92.88 95 SER A CA 1
ATOM 717 C C . SER A 1 95 ? 1.818 2.243 10.290 1.00 92.88 95 SER A C 1
ATOM 719 O O . SER A 1 95 ? 2.120 1.495 11.224 1.00 92.88 95 SER A O 1
ATOM 721 N N . THR A 1 96 ? 1.080 3.337 10.423 1.00 95.19 96 THR A N 1
ATOM 722 C CA . THR A 1 96 ? 0.324 3.677 11.627 1.00 95.19 96 THR A CA 1
ATOM 723 C C . THR A 1 96 ? -1.152 3.497 11.313 1.00 95.19 96 THR A C 1
ATOM 725 O O . THR A 1 96 ? -1.672 4.110 10.381 1.00 95.19 96 THR A O 1
ATOM 728 N N . VAL A 1 97 ? -1.823 2.630 12.062 1.00 93.06 97 VAL A N 1
ATOM 729 C CA . VAL A 1 97 ? -3.226 2.277 11.842 1.00 93.06 97 VAL A CA 1
ATOM 730 C C . VAL A 1 97 ? -4.055 2.762 13.008 1.00 93.06 97 VAL A C 1
ATOM 732 O O . VAL A 1 97 ? -3.841 2.340 14.140 1.00 93.06 97 VAL A O 1
ATOM 735 N N . HIS A 1 98 ? -5.009 3.631 12.710 1.00 94.94 98 HIS A N 1
ATOM 736 C CA . HIS A 1 98 ? -5.978 4.165 13.648 1.00 94.94 98 HIS A CA 1
ATOM 737 C C . HIS A 1 98 ? -7.308 3.449 13.455 1.00 94.94 98 HIS A C 1
ATOM 739 O O . HIS A 1 98 ? -7.872 3.455 12.361 1.00 94.94 98 HIS A O 1
ATOM 745 N N . ILE A 1 99 ? -7.808 2.841 14.523 1.00 93.88 99 ILE A N 1
ATOM 746 C CA . ILE A 1 99 ? -9.091 2.148 14.557 1.00 93.88 99 ILE A CA 1
ATOM 747 C C . ILE A 1 99 ? -10.023 2.921 15.482 1.00 93.88 99 ILE A C 1
ATOM 749 O O . ILE A 1 99 ? -9.738 3.080 16.669 1.00 93.88 99 ILE A O 1
ATOM 753 N N . TYR A 1 100 ? -11.137 3.384 14.926 1.00 92.94 100 TYR A N 1
ATOM 754 C CA . TYR A 1 100 ? -12.159 4.178 15.615 1.00 92.94 100 TYR A CA 1
ATOM 755 C C . TYR A 1 100 ? -13.413 3.355 15.931 1.00 92.94 100 TYR A C 1
ATOM 757 O O . TYR A 1 100 ? -14.245 3.762 16.735 1.00 92.94 100 TYR A O 1
ATOM 765 N N . ASN A 1 101 ? -13.567 2.200 15.281 1.00 89.75 101 ASN A N 1
ATOM 766 C CA . ASN A 1 101 ? -14.725 1.329 15.416 1.00 89.75 101 ASN A CA 1
ATOM 767 C C . ASN A 1 101 ? -14.382 0.090 16.263 1.00 89.75 101 ASN A C 1
ATOM 769 O O . ASN A 1 101 ? -13.392 -0.599 16.015 1.00 89.75 101 ASN A O 1
ATOM 773 N N . VAL A 1 102 ? -15.226 -0.201 17.256 1.00 88.94 102 VAL A N 1
ATOM 774 C CA . VAL A 1 102 ? -15.033 -1.314 18.199 1.00 88.94 102 VA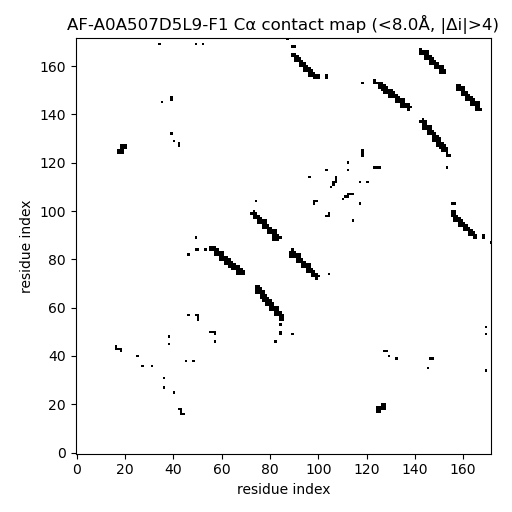L A CA 1
ATOM 775 C C . VAL A 1 102 ? -15.108 -2.694 17.537 1.00 88.94 102 VAL A C 1
ATOM 777 O O . VAL A 1 102 ? -14.391 -3.603 17.943 1.00 88.94 102 VAL A O 1
ATOM 780 N N . GLU A 1 103 ? -15.924 -2.859 16.498 1.00 88.69 103 GLU A N 1
ATOM 781 C CA . GLU A 1 103 ? -16.028 -4.106 15.736 1.00 88.69 103 GLU A CA 1
ATOM 782 C C . GLU A 1 103 ? -14.749 -4.345 14.933 1.00 88.69 103 GLU A C 1
ATOM 784 O O . GLU A 1 103 ? -14.187 -5.435 14.974 1.00 88.69 103 GLU A O 1
ATOM 789 N N . VAL A 1 104 ? -14.217 -3.304 14.284 1.00 87.69 104 VAL A N 1
ATOM 790 C CA . VAL A 1 104 ? -12.928 -3.385 13.576 1.00 87.69 104 VAL A CA 1
ATOM 791 C C . VAL A 1 104 ? -11.790 -3.689 14.553 1.00 87.69 104 VAL A C 1
ATOM 793 O O . VAL A 1 104 ? -10.910 -4.491 14.244 1.00 87.69 104 VAL A O 1
ATOM 796 N N . LEU A 1 105 ? -11.816 -3.098 15.751 1.00 90.06 105 LEU A N 1
ATOM 797 C CA . LEU A 1 105 ? -10.826 -3.385 16.789 1.00 90.06 105 LEU A CA 1
ATOM 798 C C . LEU A 1 105 ? -10.898 -4.848 17.236 1.00 90.06 105 LEU A C 1
ATOM 800 O O . LEU A 1 105 ? -9.869 -5.514 17.333 1.00 90.06 105 LEU A O 1
ATOM 804 N N . ARG A 1 106 ? -12.112 -5.363 17.450 1.00 88.19 106 ARG A N 1
ATOM 805 C CA . ARG A 1 106 ? -12.349 -6.761 17.810 1.00 88.19 106 ARG A CA 1
ATOM 806 C C . ARG A 1 106 ? -11.752 -7.723 16.782 1.00 88.19 106 ARG A C 1
ATOM 808 O O . ARG A 1 106 ? -11.087 -8.673 17.185 1.00 88.19 106 ARG A O 1
ATOM 815 N N . LEU A 1 107 ? -11.912 -7.439 15.489 1.00 85.88 107 LEU A N 1
ATOM 816 C CA . LEU A 1 107 ? -11.338 -8.267 14.423 1.00 85.88 107 LEU A CA 1
ATOM 817 C C . LEU A 1 107 ? -9.810 -8.374 14.528 1.00 85.88 107 LEU A C 1
ATOM 819 O O . LEU A 1 107 ? -9.242 -9.443 14.315 1.00 85.88 107 LEU A O 1
ATOM 823 N N . VAL A 1 108 ? -9.139 -7.269 14.861 1.00 84.88 108 VAL A N 1
ATOM 824 C CA . VAL A 1 108 ? -7.676 -7.237 14.992 1.00 84.88 108 VAL A CA 1
ATOM 825 C C . VAL A 1 108 ? -7.210 -7.936 16.268 1.00 84.88 108 VAL A C 1
ATOM 827 O O . VAL A 1 108 ? -6.230 -8.676 16.230 1.00 84.88 108 VAL A O 1
ATOM 830 N N . GLU A 1 109 ? -7.884 -7.702 17.396 1.00 85.69 109 GLU A N 1
ATOM 831 C CA . GLU A 1 109 ? -7.414 -8.172 18.707 1.00 85.69 109 GLU A CA 1
ATOM 832 C C . GLU A 1 109 ? -7.870 -9.582 19.076 1.00 85.69 109 GLU A C 1
ATOM 834 O O . GLU A 1 109 ? -7.130 -10.304 19.737 1.00 85.69 109 GLU A O 1
ATOM 839 N N . GLN A 1 110 ? -9.088 -9.963 18.690 1.00 83.56 110 GLN A N 1
ATOM 840 C CA . GLN A 1 110 ? -9.696 -11.238 19.075 1.00 83.56 110 GLN A CA 1
ATOM 841 C C . GLN A 1 110 ? -9.656 -12.239 17.928 1.00 83.56 110 GLN A C 1
ATOM 843 O O . GLN A 1 110 ? -9.255 -13.383 18.126 1.00 83.56 110 GLN A O 1
ATOM 848 N N . ASP A 1 111 ? -10.026 -11.798 16.725 1.00 76.12 111 ASP A N 1
ATOM 849 C CA . ASP A 1 111 ? -10.145 -12.686 15.563 1.00 76.12 111 ASP A CA 1
ATOM 850 C C . ASP A 1 111 ? -8.827 -12.804 14.775 1.00 76.12 111 ASP A C 1
ATOM 852 O O . ASP A 1 111 ? -8.766 -13.464 13.737 1.00 76.12 111 ASP A O 1
ATOM 856 N N . CYS A 1 112 ? -7.752 -12.180 15.279 1.00 75.75 112 CYS A N 1
ATOM 857 C CA . CYS A 1 112 ? -6.403 -12.203 14.711 1.00 75.75 112 CYS A CA 1
ATOM 858 C C . CYS A 1 112 ? -6.352 -11.799 13.225 1.00 75.75 112 CYS A C 1
ATOM 860 O O . CYS A 1 112 ? -5.452 -12.218 12.486 1.00 75.75 112 CYS A O 1
ATOM 862 N N . VAL A 1 113 ? -7.299 -10.970 12.768 1.00 74.62 113 VAL A N 1
ATOM 863 C CA . VAL A 1 113 ? -7.314 -10.460 11.396 1.00 74.62 113 VAL A CA 1
ATOM 864 C C . VAL A 1 113 ? -6.123 -9.528 11.219 1.00 74.62 113 VAL A C 1
ATOM 866 O O . VAL A 1 113 ? -6.013 -8.473 11.846 1.00 74.62 113 VAL A O 1
ATOM 869 N N . GLY A 1 114 ? -5.204 -9.915 10.333 1.00 71.12 114 GLY A N 1
ATOM 870 C CA . GLY A 1 114 ? -4.054 -9.087 10.004 1.00 71.12 114 GLY A CA 1
ATOM 871 C C . GLY A 1 114 ? -4.502 -7.729 9.463 1.00 71.12 114 GLY A C 1
ATOM 872 O O . GLY A 1 114 ? -5.352 -7.658 8.584 1.00 71.12 114 GLY A O 1
ATOM 873 N N . ILE A 1 115 ? -3.876 -6.648 9.928 1.00 73.06 115 ILE A N 1
ATOM 874 C CA . ILE A 1 115 ? -4.213 -5.265 9.545 1.00 73.06 115 ILE A CA 1
ATOM 875 C C . ILE A 1 115 ? -4.265 -5.070 8.016 1.00 73.06 115 ILE A C 1
ATOM 877 O O . ILE A 1 115 ? -5.165 -4.420 7.494 1.00 73.06 115 ILE A O 1
ATOM 881 N N . GLY A 1 116 ? -3.343 -5.697 7.276 1.00 69.38 116 GLY A N 1
ATOM 882 C CA . GLY A 1 116 ? -3.319 -5.655 5.807 1.00 69.38 116 GLY A CA 1
ATOM 883 C C . GLY A 1 116 ? -4.434 -6.453 5.113 1.00 69.38 116 GLY A C 1
ATOM 884 O O . GLY A 1 116 ? -4.537 -6.406 3.893 1.00 69.38 116 GLY A O 1
ATOM 885 N N . GLN A 1 117 ? -5.245 -7.201 5.863 1.00 75.69 117 GLN A N 1
ATOM 886 C CA . GLN A 1 117 ? -6.411 -7.942 5.378 1.00 75.69 117 GLN A CA 1
ATOM 887 C C . GLN A 1 117 ? -7.735 -7.259 5.738 1.00 75.69 117 GLN A C 1
ATOM 889 O O . GLN A 1 117 ? -8.761 -7.688 5.221 1.00 75.69 117 GLN A O 1
ATOM 894 N N . LEU A 1 118 ? -7.740 -6.202 6.563 1.00 78.88 118 LEU A N 1
ATOM 895 C CA . LEU A 1 118 ? -8.975 -5.554 7.029 1.00 78.88 118 LEU A CA 1
ATOM 896 C C . LEU A 1 118 ? -9.875 -5.100 5.877 1.00 78.88 118 LEU A C 1
ATOM 898 O O . LEU A 1 118 ? -11.066 -5.385 5.891 1.00 78.88 118 LEU A O 1
ATOM 902 N N . PHE A 1 119 ? -9.301 -4.477 4.846 1.00 75.88 119 PHE A N 1
ATOM 903 C CA . PHE A 1 119 ? -10.051 -4.038 3.664 1.00 75.88 119 PHE A CA 1
ATOM 904 C C . PHE A 1 119 ? -10.756 -5.197 2.950 1.00 75.88 119 PHE A C 1
ATOM 906 O O . PHE A 1 119 ? -11.928 -5.097 2.595 1.00 75.88 119 PHE A O 1
ATOM 913 N N . ARG A 1 120 ? -10.057 -6.328 2.801 1.00 73.00 120 ARG A N 1
ATOM 914 C CA . ARG A 1 120 ? -10.600 -7.536 2.174 1.00 73.00 120 ARG A CA 1
ATOM 915 C C . ARG A 1 120 ? -11.647 -8.206 3.058 1.00 73.00 120 ARG A C 1
ATOM 917 O O . ARG A 1 120 ? -12.687 -8.611 2.558 1.00 73.00 120 ARG A O 1
ATOM 924 N N . TYR A 1 121 ? -11.371 -8.321 4.354 1.00 70.00 121 TYR A N 1
ATOM 925 C CA . TYR A 1 121 ? -12.240 -8.999 5.311 1.00 70.00 121 TYR A CA 1
ATOM 926 C C . TYR A 1 121 ? -13.564 -8.255 5.505 1.00 70.00 121 TYR A C 1
ATOM 928 O O . TYR A 1 121 ? -14.624 -8.868 5.537 1.00 70.00 121 TYR A O 1
ATOM 936 N N . LEU A 1 122 ? -13.506 -6.924 5.578 1.00 73.19 122 LEU A N 1
ATOM 937 C CA . LEU A 1 122 ? -14.684 -6.070 5.710 1.00 73.19 122 LEU A CA 1
ATOM 938 C C . LEU A 1 122 ? -15.406 -5.836 4.373 1.00 73.19 122 LEU A C 1
ATOM 940 O O . LEU A 1 122 ? -16.464 -5.213 4.364 1.00 73.19 122 LEU A O 1
ATOM 944 N N . ASN A 1 123 ? -14.846 -6.320 3.256 1.00 70.44 123 ASN A N 1
ATOM 945 C CA . ASN A 1 123 ? -15.334 -6.073 1.899 1.00 70.44 123 ASN A CA 1
ATOM 946 C C . ASN A 1 123 ? -15.580 -4.572 1.625 1.00 70.44 123 ASN A C 1
ATOM 948 O O . ASN A 1 123 ? -16.568 -4.188 0.999 1.00 70.44 123 ASN A O 1
ATOM 952 N N . ILE A 1 124 ? -14.694 -3.715 2.148 1.00 72.25 124 ILE A N 1
ATOM 953 C CA . ILE A 1 124 ? -14.773 -2.258 2.002 1.00 72.25 124 ILE A CA 1
ATOM 954 C C . ILE A 1 124 ? -13.872 -1.842 0.846 1.00 72.25 124 ILE A C 1
ATOM 956 O O . ILE A 1 124 ? -12.696 -2.204 0.818 1.00 72.25 124 ILE A O 1
ATOM 960 N N . LEU A 1 125 ? -14.413 -1.025 -0.058 1.00 75.00 125 LEU A N 1
ATOM 961 C CA . LEU A 1 125 ? -13.637 -0.303 -1.062 1.00 75.00 125 LEU A CA 1
ATOM 962 C C . LEU A 1 125 ? -12.795 0.772 -0.361 1.00 75.00 125 LEU A C 1
ATOM 964 O O . LEU A 1 125 ? -13.376 1.718 0.178 1.00 75.00 125 LEU A O 1
ATOM 968 N N . PRO A 1 126 ? -11.459 0.641 -0.316 1.00 79.81 126 PRO A N 1
ATOM 969 C CA . PRO A 1 126 ? -10.622 1.636 0.331 1.00 79.81 126 PRO A CA 1
ATOM 970 C C . PRO A 1 126 ? -10.631 2.947 -0.456 1.00 79.81 126 PRO A C 1
ATOM 972 O O . PRO A 1 126 ? -10.599 2.956 -1.690 1.00 79.81 126 PRO A O 1
ATOM 975 N N . GLU A 1 127 ? -10.582 4.054 0.274 1.00 85.94 127 GLU A N 1
ATOM 976 C CA . GLU A 1 127 ? -10.178 5.346 -0.270 1.00 85.94 127 GLU A CA 1
ATOM 977 C C . GLU A 1 127 ? -8.658 5.465 -0.175 1.00 85.94 127 GLU A C 1
ATOM 979 O O . GLU A 1 127 ? -8.089 5.360 0.913 1.00 85.94 127 GLU A O 1
ATOM 984 N N . PHE A 1 128 ? -8.004 5.675 -1.318 1.00 87.75 128 PHE A N 1
ATOM 985 C CA . PHE A 1 128 ? -6.567 5.914 -1.410 1.00 87.75 128 PHE A CA 1
ATOM 986 C C . PHE A 1 128 ? -6.293 7.395 -1.659 1.00 87.75 128 PHE A C 1
ATOM 988 O O . PHE A 1 128 ? -6.780 7.968 -2.634 1.00 87.75 128 PHE A O 1
ATOM 995 N N . THR A 1 129 ? -5.446 7.987 -0.823 1.00 89.38 129 THR A N 1
ATOM 996 C CA . THR A 1 129 ? -4.935 9.348 -1.009 1.00 89.38 129 THR A CA 1
ATOM 997 C C . THR A 1 129 ? -3.417 9.315 -0.972 1.00 89.38 129 THR A C 1
ATOM 999 O O . THR A 1 129 ? -2.832 9.085 0.086 1.00 89.38 129 THR A O 1
ATOM 1002 N N . LEU A 1 130 ? -2.767 9.567 -2.109 1.00 91.31 130 LEU A N 1
ATOM 1003 C CA . LEU A 1 130 ? -1.326 9.809 -2.130 1.00 91.31 130 LEU A CA 1
ATOM 1004 C C . LEU A 1 130 ? -1.053 11.174 -1.488 1.00 91.31 130 LEU A C 1
ATOM 1006 O O . LEU A 1 130 ? -1.576 12.185 -1.949 1.00 91.31 130 LEU A O 1
ATOM 1010 N N . VAL A 1 131 ? -0.281 11.186 -0.405 1.00 93.44 131 VAL A N 1
ATOM 1011 C CA . VAL A 1 131 ? 0.022 12.395 0.374 1.00 93.44 131 VAL A CA 1
ATOM 1012 C C . VAL A 1 131 ? 1.320 13.024 -0.101 1.00 93.44 131 VAL A C 1
ATOM 1014 O O . VAL A 1 131 ? 1.382 14.236 -0.265 1.00 93.44 131 VAL A O 1
ATOM 1017 N N . ASP A 1 132 ? 2.353 12.205 -0.298 1.00 93.19 132 ASP A N 1
ATOM 1018 C CA . ASP A 1 132 ? 3.680 12.691 -0.659 1.00 93.19 132 ASP A CA 1
ATOM 1019 C C . ASP A 1 132 ? 4.509 11.600 -1.349 1.00 93.19 132 ASP A C 1
ATOM 1021 O O . ASP A 1 132 ? 4.257 10.402 -1.174 1.00 93.19 132 ASP A O 1
ATOM 1025 N N . VAL A 1 133 ? 5.509 12.014 -2.119 1.00 95.25 133 VAL A N 1
ATOM 1026 C CA . VAL A 1 133 ? 6.492 11.132 -2.751 1.00 95.25 133 VAL A CA 1
ATOM 1027 C C . VAL A 1 133 ? 7.875 11.748 -2.664 1.00 95.25 133 VAL A C 1
ATOM 1029 O O . VAL A 1 133 ? 8.038 12.963 -2.721 1.00 95.25 133 VAL A O 1
ATOM 1032 N N . GLY A 1 134 ? 8.899 10.907 -2.627 1.00 93.69 134 GLY A N 1
ATOM 1033 C CA . GLY A 1 134 ? 10.258 11.412 -2.629 1.00 93.69 134 GLY A CA 1
ATOM 1034 C C . GLY A 1 134 ? 11.291 10.373 -2.996 1.00 93.69 134 GLY A C 1
ATOM 1035 O O . GLY A 1 134 ? 10.986 9.240 -3.378 1.00 93.69 134 GLY A O 1
ATOM 1036 N N . ARG A 1 135 ? 12.540 10.813 -2.904 1.00 92.06 135 ARG A N 1
ATOM 1037 C CA . ARG A 1 135 ? 13.725 9.987 -3.078 1.00 92.06 135 ARG A CA 1
ATOM 1038 C C . ARG A 1 135 ? 14.558 10.044 -1.818 1.00 92.06 135 ARG A C 1
ATOM 1040 O O . ARG A 1 135 ? 14.464 10.986 -1.034 1.00 92.06 135 ARG A O 1
ATOM 1047 N N . ASP A 1 136 ? 15.375 9.027 -1.662 1.00 85.81 136 ASP A N 1
ATOM 1048 C CA . ASP A 1 136 ? 16.474 9.039 -0.731 1.00 85.81 136 ASP A CA 1
ATOM 1049 C C . ASP A 1 136 ? 17.754 8.955 -1.531 1.00 85.81 136 ASP A C 1
ATOM 1051 O O . ASP A 1 136 ? 17.978 7.990 -2.272 1.00 85.81 136 ASP A O 1
ATOM 1055 N N . ASP A 1 137 ? 18.601 9.955 -1.351 1.00 70.62 137 ASP A N 1
ATOM 1056 C CA . ASP A 1 137 ? 19.976 9.878 -1.808 1.00 70.62 137 ASP A CA 1
ATOM 1057 C C . ASP A 1 137 ? 20.640 8.723 -1.039 1.00 70.62 137 ASP A C 1
ATOM 1059 O O . ASP A 1 137 ? 20.316 8.491 0.124 1.00 70.62 137 ASP A O 1
ATOM 1063 N N . GLY A 1 138 ? 21.468 7.905 -1.693 1.00 62.56 138 GLY A N 1
ATOM 1064 C CA . GLY A 1 138 ? 21.925 6.607 -1.174 1.00 62.56 138 GLY A CA 1
ATOM 1065 C C . GLY A 1 138 ? 22.738 6.670 0.128 1.00 62.56 138 GLY A C 1
ATOM 1066 O O . GLY A 1 138 ? 23.954 6.539 0.094 1.00 62.56 138 GLY A O 1
ATOM 1067 N N . VAL A 1 139 ? 22.079 6.813 1.284 1.00 51.88 139 VAL A N 1
ATOM 1068 C CA . VAL A 1 139 ? 22.732 6.884 2.609 1.00 51.88 139 VAL A CA 1
ATOM 1069 C C . VAL A 1 139 ? 22.671 5.552 3.380 1.00 51.88 139 VAL A C 1
ATOM 1071 O O . VAL A 1 139 ? 23.215 5.441 4.474 1.00 51.88 139 VAL A O 1
ATOM 1074 N N . ALA A 1 140 ? 22.045 4.503 2.831 1.00 41.72 140 ALA A N 1
ATOM 1075 C CA . ALA A 1 140 ? 21.980 3.183 3.468 1.00 41.72 140 ALA A CA 1
ATOM 1076 C C . ALA A 1 140 ? 22.317 2.055 2.477 1.00 41.72 140 ALA A C 1
ATOM 1078 O O . ALA A 1 140 ? 21.428 1.487 1.849 1.00 41.72 140 ALA A O 1
ATOM 1079 N N . GLY A 1 141 ? 23.608 1.721 2.369 1.00 50.62 141 GLY A N 1
ATOM 1080 C CA . GLY A 1 141 ? 24.096 0.556 1.616 1.00 50.62 141 GLY A CA 1
ATOM 1081 C C . GLY A 1 141 ? 24.283 0.767 0.108 1.00 50.62 141 GLY A C 1
ATOM 1082 O O . GLY A 1 141 ? 24.076 -0.177 -0.645 1.00 50.62 141 GLY A O 1
ATOM 1083 N N . ASP A 1 142 ? 24.635 1.983 -0.327 1.00 57.19 142 ASP A N 1
ATOM 1084 C CA . ASP A 1 142 ? 24.965 2.357 -1.719 1.00 57.19 142 ASP A CA 1
ATOM 1085 C C . ASP A 1 142 ? 23.849 2.190 -2.773 1.00 57.19 142 ASP A C 1
ATOM 1087 O O . ASP A 1 142 ? 24.065 2.453 -3.957 1.00 57.19 142 ASP A O 1
ATOM 1091 N N . VAL A 1 143 ? 22.628 1.829 -2.367 1.00 66.06 143 VAL A N 1
ATOM 1092 C CA . VAL A 1 143 ? 21.448 1.791 -3.244 1.00 66.06 143 VAL A CA 1
ATOM 1093 C C . VAL A 1 143 ? 20.492 2.908 -2.835 1.00 66.06 143 VAL A C 1
ATOM 1095 O O . VAL A 1 143 ? 19.971 2.927 -1.717 1.00 66.06 143 VAL A O 1
ATOM 1098 N N . GLY A 1 144 ? 20.280 3.860 -3.747 1.00 81.94 144 GLY A N 1
ATOM 1099 C CA . GLY A 1 144 ? 19.266 4.903 -3.607 1.00 81.94 144 GLY A CA 1
ATOM 1100 C C . GLY A 1 144 ? 17.861 4.318 -3.471 1.00 81.94 144 GLY A C 1
ATOM 1101 O O . GLY A 1 144 ? 17.611 3.138 -3.743 1.00 81.94 144 GLY A O 1
ATOM 1102 N N . GLY A 1 145 ? 16.926 5.139 -3.013 1.00 91.81 145 GLY A N 1
ATOM 1103 C CA . GLY A 1 145 ? 15.544 4.720 -2.842 1.00 91.81 145 GLY A CA 1
ATOM 1104 C C . GLY A 1 145 ? 14.563 5.754 -3.346 1.00 91.81 145 GLY A C 1
ATOM 1105 O O . GLY A 1 145 ? 14.881 6.930 -3.519 1.00 91.81 145 GLY A O 1
ATOM 1106 N N . PHE A 1 146 ? 13.338 5.303 -3.545 1.00 95.00 146 PHE A N 1
ATOM 1107 C CA . PHE A 1 146 ? 12.191 6.175 -3.716 1.00 95.00 146 PHE A CA 1
ATOM 1108 C C . PHE A 1 146 ? 11.071 5.699 -2.810 1.00 95.00 146 PHE A C 1
ATOM 1110 O O . PHE A 1 146 ? 10.999 4.527 -2.431 1.00 95.00 146 PHE A O 1
ATOM 1117 N N . TRP A 1 147 ? 10.208 6.621 -2.424 1.00 95.94 147 TRP A N 1
ATOM 1118 C CA . TRP A 1 147 ? 9.191 6.347 -1.431 1.00 95.94 147 TRP A CA 1
ATOM 1119 C C . TRP A 1 147 ? 7.910 7.103 -1.718 1.00 95.94 147 TRP A C 1
ATOM 1121 O O . TRP A 1 147 ? 7.884 8.105 -2.435 1.00 95.94 147 TRP A O 1
ATOM 1131 N N . ARG A 1 148 ? 6.837 6.600 -1.117 1.00 95.31 148 ARG A N 1
ATOM 1132 C CA . ARG A 1 148 ? 5.531 7.244 -1.084 1.00 95.31 148 ARG A CA 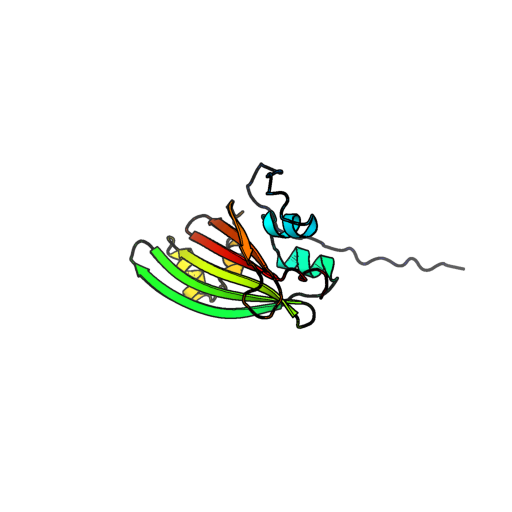1
ATOM 1133 C C . ARG A 1 148 ? 4.964 7.221 0.321 1.00 95.31 148 ARG A C 1
ATOM 1135 O O . ARG A 1 148 ? 5.106 6.235 1.044 1.00 95.31 148 ARG A O 1
ATOM 1142 N N . HIS A 1 149 ? 4.275 8.293 0.671 1.00 94.50 149 HIS A N 1
ATOM 1143 C CA . HIS A 1 149 ? 3.402 8.367 1.824 1.00 94.50 149 HIS A CA 1
ATOM 1144 C C . HIS A 1 149 ? 1.971 8.490 1.320 1.00 94.50 149 HIS A C 1
ATOM 1146 O O . HIS A 1 149 ? 1.656 9.363 0.514 1.00 94.50 149 HIS A O 1
ATOM 1152 N N . TYR A 1 150 ? 1.099 7.609 1.781 1.00 92.44 150 TYR A N 1
ATOM 1153 C CA . TYR A 1 150 ? -0.307 7.629 1.422 1.00 92.44 150 TYR A CA 1
ATOM 1154 C C . TYR A 1 150 ? -1.188 7.261 2.607 1.00 92.44 150 TYR A C 1
ATOM 1156 O O . TYR A 1 150 ? -0.734 6.714 3.617 1.00 92.44 150 TYR A O 1
ATOM 1164 N N . ILE A 1 151 ? -2.467 7.579 2.464 1.00 91.50 151 ILE A N 1
ATOM 1165 C CA . ILE A 1 151 ? -3.516 7.195 3.393 1.00 91.50 151 ILE A CA 1
ATOM 1166 C C . ILE A 1 151 ? -4.408 6.174 2.698 1.00 91.50 151 ILE A C 1
ATOM 1168 O O . ILE A 1 151 ? -4.821 6.382 1.558 1.00 91.50 151 ILE A O 1
ATOM 1172 N N . LEU A 1 152 ? -4.707 5.085 3.404 1.00 88.81 152 LEU A N 1
ATOM 1173 C CA . LEU A 1 152 ? -5.832 4.214 3.085 1.00 88.81 152 LEU A CA 1
ATOM 1174 C C . LEU A 1 152 ? -6.877 4.334 4.185 1.00 88.81 152 LEU A C 1
ATOM 1176 O O . LEU A 1 152 ? -6.579 4.062 5.350 1.00 88.81 152 LEU A O 1
ATOM 1180 N N . SER A 1 153 ? -8.098 4.709 3.830 1.00 88.75 153 SER A N 1
ATOM 1181 C CA . SER A 1 153 ? -9.218 4.773 4.768 1.00 88.75 153 SER A CA 1
ATOM 1182 C C . SER A 1 153 ? -10.367 3.871 4.354 1.00 88.75 153 SER A C 1
ATOM 1184 O O . SER A 1 153 ? -10.625 3.641 3.176 1.00 88.75 153 SER A O 1
ATOM 1186 N N . GLY A 1 154 ? -11.056 3.357 5.364 1.00 86.06 154 GLY A N 1
ATOM 1187 C CA . GLY A 1 154 ? -12.339 2.684 5.241 1.00 86.06 154 GLY A CA 1
ATOM 1188 C C . GLY A 1 154 ? -13.247 3.124 6.383 1.00 86.06 154 GLY A C 1
ATOM 1189 O O . GLY A 1 154 ? -12.834 3.863 7.281 1.00 86.06 154 GLY A O 1
ATOM 1190 N N . ASN A 1 155 ? -14.497 2.669 6.379 1.00 85.94 155 ASN A N 1
ATOM 1191 C CA . ASN A 1 155 ? -15.407 2.999 7.470 1.00 85.94 155 ASN A CA 1
ATOM 1192 C C . ASN A 1 155 ? -14.850 2.478 8.811 1.00 85.94 155 ASN A C 1
ATOM 1194 O O . ASN A 1 155 ? -14.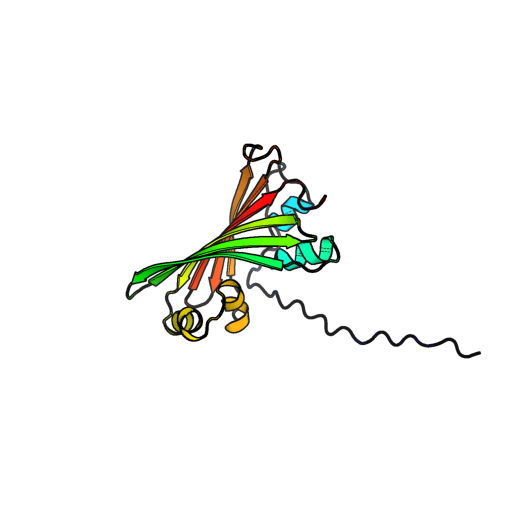650 1.278 8.985 1.00 85.94 155 ASN A O 1
ATOM 1198 N N . GLY A 1 156 ? -14.584 3.385 9.754 1.00 87.38 156 GLY A N 1
ATOM 1199 C CA . GLY A 1 156 ? -14.127 3.044 11.102 1.00 87.38 156 GLY A CA 1
ATOM 1200 C C . GLY A 1 156 ? -12.618 2.845 11.284 1.00 87.38 156 GLY A C 1
ATOM 1201 O O . GLY A 1 156 ? -12.202 2.555 12.408 1.00 87.38 156 GLY A O 1
ATOM 1202 N N . PHE A 1 157 ? -11.787 3.026 10.250 1.00 88.50 157 PHE A N 1
ATOM 1203 C CA . PHE A 1 157 ? -10.328 2.965 10.392 1.00 88.50 157 PHE A CA 1
ATOM 1204 C C . PHE A 1 157 ? -9.571 3.746 9.309 1.00 88.50 157 PHE A C 1
ATOM 1206 O O . PHE A 1 157 ? -10.066 3.994 8.209 1.00 88.50 157 PHE A O 1
ATOM 1213 N N . LYS A 1 158 ? -8.337 4.136 9.630 1.00 92.75 158 LYS A N 1
ATOM 1214 C CA . LYS A 1 158 ? -7.438 4.883 8.748 1.00 92.75 158 LYS A CA 1
ATOM 1215 C C . LYS A 1 158 ? -6.002 4.406 8.923 1.00 92.75 158 LYS A C 1
ATOM 1217 O O . LYS A 1 158 ? -5.527 4.269 10.046 1.00 92.75 158 LYS A O 1
ATOM 1222 N N . CYS A 1 159 ? -5.299 4.209 7.819 1.00 92.31 159 CYS A N 1
ATOM 1223 C CA . CYS A 1 159 ? -3.911 3.776 7.784 1.00 92.31 159 CYS A CA 1
ATOM 1224 C C . CYS A 1 159 ? -3.057 4.863 7.136 1.00 92.31 159 CYS A C 1
ATOM 1226 O O . CYS A 1 159 ? -3.279 5.197 5.977 1.00 92.31 159 CYS A O 1
ATOM 1228 N N . HIS A 1 160 ? -2.061 5.367 7.857 1.00 94.50 160 HIS A N 1
ATOM 1229 C CA . HIS A 1 160 ? -0.971 6.158 7.291 1.00 94.50 160 HIS A CA 1
ATOM 1230 C C . HIS A 1 160 ? 0.160 5.209 6.935 1.00 94.50 160 HIS A C 1
ATOM 1232 O O . HIS A 1 160 ? 0.629 4.474 7.806 1.00 94.50 160 HIS A O 1
ATOM 1238 N N . ILE A 1 161 ? 0.563 5.181 5.670 1.00 93.38 161 ILE A N 1
ATOM 1239 C CA . ILE A 1 161 ? 1.502 4.188 5.160 1.00 93.38 161 ILE A CA 1
ATOM 1240 C C . ILE A 1 161 ? 2.643 4.897 4.447 1.00 93.38 161 ILE A C 1
ATOM 1242 O O . ILE A 1 161 ? 2.426 5.670 3.518 1.00 93.38 161 ILE A O 1
ATOM 1246 N N . HIS A 1 162 ? 3.862 4.596 4.880 1.00 95.12 162 HIS A N 1
ATOM 1247 C CA . HIS A 1 162 ? 5.092 5.012 4.233 1.00 95.12 162 HIS A CA 1
ATOM 1248 C C . HIS A 1 162 ? 5.777 3.780 3.641 1.00 95.12 162 HIS A C 1
ATOM 1250 O O . HIS A 1 162 ? 6.184 2.872 4.371 1.00 95.12 162 HIS A O 1
ATOM 1256 N N . GLU A 1 163 ? 5.878 3.737 2.319 1.00 94.94 163 GLU A N 1
ATOM 1257 C CA . GLU A 1 163 ? 6.513 2.656 1.568 1.00 94.94 163 GLU A CA 1
ATOM 1258 C C . GLU A 1 163 ? 7.778 3.158 0.903 1.00 94.94 163 GLU A C 1
ATOM 1260 O O . GLU A 1 163 ? 7.754 4.174 0.213 1.00 94.94 163 GLU A O 1
ATOM 1265 N N . ARG A 1 164 ? 8.862 2.408 1.083 1.00 95.56 164 ARG A N 1
ATOM 1266 C CA . ARG A 1 164 ? 10.160 2.675 0.477 1.00 95.56 164 ARG A CA 1
ATOM 1267 C C . ARG A 1 164 ? 10.572 1.509 -0.406 1.00 95.56 164 ARG A C 1
ATOM 1269 O O . ARG A 1 164 ? 10.529 0.355 0.025 1.00 95.56 164 ARG A O 1
ATOM 1276 N N . PHE A 1 165 ? 11.038 1.837 -1.598 1.00 95.25 165 PHE A N 1
ATOM 1277 C CA . PHE A 1 165 ? 11.499 0.916 -2.623 1.00 95.25 165 PHE A CA 1
ATOM 1278 C C . PHE A 1 165 ? 12.978 1.189 -2.918 1.00 95.25 165 PHE A C 1
ATOM 1280 O O . PHE A 1 165 ? 13.373 2.357 -2.982 1.00 95.25 165 PHE A O 1
ATOM 1287 N N . PRO A 1 166 ? 13.806 0.153 -3.112 1.00 93.69 166 PRO A N 1
ATOM 1288 C CA . PRO A 1 166 ?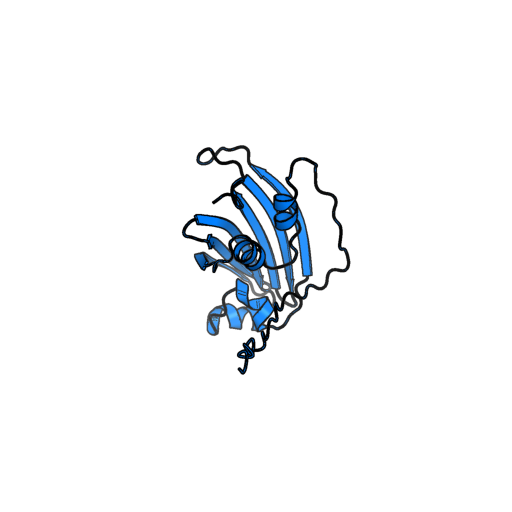 15.152 0.345 -3.624 1.00 93.69 166 PRO A CA 1
ATOM 1289 C C . PRO A 1 166 ? 15.097 0.716 -5.114 1.00 93.69 166 PRO A C 1
ATOM 1291 O O . PRO A 1 166 ? 14.207 0.278 -5.846 1.00 93.69 166 PRO A O 1
ATOM 1294 N N . ASP A 1 167 ? 16.055 1.505 -5.598 1.00 91.88 167 ASP A N 1
ATOM 1295 C CA . ASP A 1 167 ? 16.071 1.953 -6.999 1.00 91.88 167 ASP A CA 1
ATOM 1296 C C . ASP A 1 167 ? 16.134 0.802 -8.010 1.00 91.88 167 ASP A C 1
ATOM 1298 O O . ASP A 1 167 ? 15.566 0.885 -9.102 1.00 91.88 167 ASP A O 1
ATOM 1302 N N . ASN A 1 168 ? 16.767 -0.303 -7.625 1.00 91.00 168 ASN A N 1
ATOM 1303 C CA . ASN A 1 168 ? 16.867 -1.520 -8.419 1.00 91.00 168 ASN A CA 1
ATOM 1304 C C . ASN A 1 168 ? 15.696 -2.496 -8.202 1.00 91.00 168 ASN A C 1
ATOM 1306 O O . ASN A 1 168 ? 15.818 -3.654 -8.579 1.00 91.00 168 ASN A O 1
ATOM 1310 N N . VAL A 1 169 ? 14.555 -2.072 -7.642 1.00 93.50 169 VAL A N 1
ATOM 1311 C CA . VAL A 1 169 ? 13.401 -2.958 -7.368 1.00 93.50 169 VAL A CA 1
ATOM 1312 C C . VAL A 1 169 ? 12.902 -3.741 -8.590 1.00 93.50 169 VAL A C 1
ATOM 1314 O O . VAL A 1 169 ? 12.321 -4.810 -8.425 1.00 93.50 169 VAL A O 1
ATOM 1317 N N . PHE A 1 170 ? 13.145 -3.251 -9.808 1.00 93.38 170 PHE A N 1
ATOM 1318 C CA . PHE A 1 170 ? 12.811 -3.924 -11.073 1.00 93.38 170 PHE A CA 1
ATOM 1319 C C . PHE A 1 170 ? 14.013 -4.587 -11.768 1.00 93.38 170 PHE A C 1
ATOM 1321 O O . PHE A 1 170 ? 13.878 -5.088 -12.872 1.00 93.38 170 PHE A O 1
ATOM 1328 N N . ASN A 1 171 ? 15.182 -4.608 -11.133 1.00 90.19 171 ASN A N 1
ATOM 1329 C CA . ASN A 1 171 ? 16.413 -5.206 -11.648 1.00 90.19 171 ASN A CA 1
ATOM 1330 C C . ASN A 1 171 ? 17.089 -6.051 -10.548 1.00 90.19 171 ASN A C 1
ATOM 1332 O O . ASN A 1 171 ? 18.272 -5.854 -10.260 1.00 90.19 171 ASN A O 1
ATOM 1336 N N . LEU A 1 172 ? 16.303 -6.912 -9.887 1.00 80.69 172 LEU A N 1
ATOM 1337 C CA . LEU A 1 172 ? 16.748 -7.838 -8.835 1.00 80.69 172 LEU A CA 1
ATOM 1338 C C . LEU A 1 172 ? 17.328 -9.135 -9.408 1.00 80.69 172 LEU A C 1
ATOM 1340 O O . LEU A 1 172 ? 16.772 -9.641 -10.414 1.00 80.69 172 LEU A O 1
#